Protein AF-H0AC55-F1 (afdb_monomer_lite)

Sequence (119 aa):
MALTTAEYLAFEKGMEVLVIMTDMTNYCNALREVSAAREEVPGRRGYPGYMYTDLAELYERAGIIEGKDGSVTQLPILTMVGDDMTHPIPDLTGYITEGQIVVDRDLDNQDIRPPRREL

Structure (mmCIF, N/CA/C/O backbone):
data_AF-H0AC55-F1
#
_entry.id   AF-H0AC55-F1
#
loop_
_atom_site.group_PDB
_atom_site.id
_atom_site.type_symbol
_atom_site.label_atom_id
_atom_site.label_alt_id
_atom_site.label_comp_id
_atom_site.label_asym_id
_atom_site.label_entity_id
_atom_site.label_seq_id
_atom_site.pdbx_PDB_ins_code
_atom_site.Cartn_x
_atom_site.Cartn_y
_atom_site.Cartn_z
_atom_site.occupancy
_atom_site.B_iso_or_equiv
_atom_site.auth_seq_id
_atom_site.auth_comp_id
_atom_site.auth_asym_id
_atom_site.auth_atom_id
_atom_site.pdbx_PDB_model_num
ATOM 1 N N . MET A 1 1 ? -6.534 10.731 -0.134 1.00 86.31 1 MET A N 1
ATOM 2 C CA . MET A 1 1 ? -8.001 10.885 0.032 1.00 86.31 1 MET A CA 1
ATOM 3 C C . MET A 1 1 ? -8.629 9.643 0.651 1.00 86.31 1 MET A C 1
ATOM 5 O O . MET A 1 1 ? -9.126 9.765 1.758 1.00 86.31 1 MET A O 1
ATOM 9 N N . ALA A 1 2 ? -8.559 8.466 0.010 1.00 93.56 2 ALA A N 1
ATOM 10 C CA . ALA A 1 2 ? -9.170 7.236 0.537 1.00 93.56 2 ALA A CA 1
ATOM 11 C C . ALA A 1 2 ? -8.736 6.901 1.977 1.00 93.56 2 ALA A C 1
ATOM 13 O O . ALA A 1 2 ? -9.586 6.711 2.841 1.00 93.56 2 ALA A O 1
ATOM 14 N N . LEU A 1 3 ? -7.429 6.929 2.259 1.00 95.25 3 LEU A N 1
ATOM 15 C CA . LEU A 1 3 ? -6.901 6.652 3.600 1.00 95.25 3 LEU A CA 1
ATOM 16 C C . LEU A 1 3 ? -7.353 7.669 4.652 1.00 95.25 3 LEU A C 1
ATOM 18 O O . LEU A 1 3 ? -7.621 7.299 5.784 1.00 95.25 3 LEU A O 1
ATOM 22 N N . THR A 1 4 ? -7.483 8.945 4.294 1.00 97.19 4 THR A N 1
ATOM 23 C CA . THR A 1 4 ? -7.972 9.981 5.219 1.00 97.19 4 THR A CA 1
ATOM 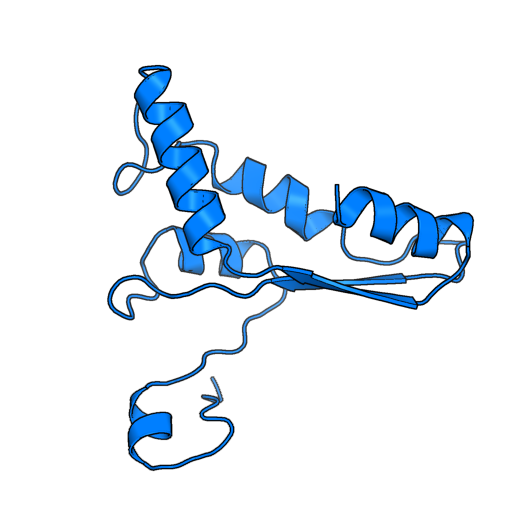24 C C . THR A 1 4 ? -9.434 9.733 5.587 1.00 97.19 4 THR A C 1
ATOM 26 O O . THR A 1 4 ? -9.826 9.869 6.741 1.00 97.19 4 THR A O 1
ATOM 29 N N . THR A 1 5 ? -10.249 9.318 4.615 1.00 97.44 5 THR A N 1
ATOM 30 C CA . THR A 1 5 ? -11.632 8.905 4.872 1.00 97.44 5 THR A CA 1
ATOM 31 C C . THR A 1 5 ? -11.690 7.635 5.721 1.00 97.44 5 THR A C 1
ATOM 33 O O . THR A 1 5 ? -12.522 7.552 6.621 1.00 97.44 5 THR A O 1
ATOM 36 N N . ALA A 1 6 ? -10.805 6.668 5.473 1.00 97.38 6 ALA A N 1
ATOM 37 C CA . ALA A 1 6 ? -10.746 5.432 6.246 1.00 97.38 6 ALA A CA 1
ATOM 38 C C . ALA A 1 6 ? -10.394 5.686 7.718 1.00 97.38 6 ALA A C 1
ATOM 40 O O . ALA A 1 6 ? -11.091 5.192 8.598 1.00 97.38 6 ALA A O 1
ATOM 41 N N . GLU A 1 7 ? -9.391 6.523 7.988 1.00 97.38 7 GLU A N 1
ATOM 42 C CA . GLU A 1 7 ? -9.018 6.933 9.348 1.00 97.38 7 GLU A CA 1
ATOM 43 C C . GLU A 1 7 ? -10.156 7.649 10.069 1.00 97.38 7 GLU A C 1
ATOM 45 O O . GLU A 1 7 ? -10.400 7.387 11.242 1.00 97.38 7 GLU A O 1
ATOM 50 N N . TYR A 1 8 ? -10.886 8.524 9.376 1.00 97.50 8 TYR A N 1
ATOM 51 C CA . TYR A 1 8 ? -12.053 9.186 9.953 1.00 97.50 8 TYR A CA 1
ATOM 52 C C . TYR A 1 8 ? -13.124 8.170 10.377 1.00 97.50 8 TYR A C 1
ATOM 54 O O . TYR A 1 8 ? -13.616 8.195 11.506 1.00 97.50 8 TYR A O 1
ATOM 62 N N . LEU A 1 9 ? -13.477 7.241 9.486 1.00 97.81 9 LEU A N 1
ATOM 63 C CA . LEU A 1 9 ? -14.470 6.207 9.781 1.00 97.81 9 LEU A CA 1
ATOM 64 C C . LEU A 1 9 ? -14.000 5.280 10.914 1.00 97.81 9 LEU A C 1
ATOM 66 O O . LEU A 1 9 ? -14.776 4.973 11.817 1.00 97.81 9 LEU A O 1
ATOM 70 N N . ALA A 1 10 ? -12.727 4.895 10.926 1.00 97.62 10 ALA A N 1
ATOM 71 C CA . ALA A 1 10 ? -12.191 4.024 11.960 1.00 97.62 10 ALA A CA 1
ATOM 72 C C . ALA A 1 10 ? -12.034 4.741 13.307 1.00 97.62 10 ALA A C 1
ATOM 74 O O . ALA A 1 10 ? -12.626 4.351 14.311 1.00 97.62 10 ALA A O 1
ATOM 75 N N . PHE A 1 11 ? -11.274 5.831 13.349 1.00 96.75 11 PHE A N 1
ATOM 76 C CA . PHE A 1 11 ? -10.813 6.434 14.599 1.00 96.75 11 PHE A CA 1
ATOM 77 C C . PHE A 1 11 ? -11.753 7.504 15.160 1.00 96.75 11 PHE A C 1
ATOM 79 O O . PHE A 1 11 ? -11.686 7.799 16.359 1.00 96.75 11 PHE A O 1
ATOM 86 N N . GLU A 1 12 ? -12.638 8.080 14.341 1.00 96.69 12 GLU A N 1
ATOM 87 C CA . GLU A 1 12 ? -13.675 9.004 14.822 1.00 96.69 12 GLU A CA 1
ATOM 88 C C . GLU A 1 12 ? -15.062 8.369 14.909 1.00 96.69 12 GLU A C 1
ATOM 90 O O . GLU A 1 12 ? -15.853 8.781 15.760 1.00 96.69 12 GLU A O 1
ATOM 95 N N . LYS A 1 13 ? -15.383 7.389 14.051 1.00 97.62 13 LYS A N 1
ATOM 96 C CA . LYS A 1 13 ? -16.690 6.702 14.068 1.00 97.62 13 LYS A CA 1
ATOM 97 C C . LYS A 1 13 ? -16.659 5.295 14.655 1.00 97.62 13 LYS A C 1
ATOM 99 O O . LYS A 1 13 ? -17.728 4.709 14.793 1.00 97.62 13 LYS A O 1
ATOM 104 N N . GLY A 1 14 ? -15.487 4.783 15.033 1.00 96.75 14 GLY A N 1
ATOM 105 C CA . GLY A 1 14 ? -15.349 3.472 15.671 1.00 96.75 14 GLY A CA 1
ATOM 106 C C . GLY A 1 14 ? -15.672 2.305 14.738 1.00 96.75 14 GLY A C 1
ATOM 107 O O . GLY A 1 14 ? -16.154 1.280 15.205 1.00 96.75 14 GLY A O 1
ATOM 108 N N . MET A 1 15 ? -15.492 2.470 13.424 1.00 97.94 15 MET A N 1
ATOM 109 C CA . MET A 1 15 ? -15.801 1.433 12.435 1.00 97.94 15 MET A CA 1
ATOM 110 C C . MET A 1 15 ? -14.589 0.546 12.133 1.00 97.94 15 MET A C 1
ATOM 112 O O . MET A 1 15 ? -13.443 0.985 12.197 1.00 97.94 15 MET A O 1
ATOM 116 N N . GLU A 1 16 ? -14.846 -0.689 11.720 1.00 98.00 16 GLU A N 1
ATOM 117 C CA . GLU A 1 16 ? -13.845 -1.539 11.073 1.00 98.00 16 GLU A CA 1
ATOM 118 C C . GLU A 1 16 ? -13.852 -1.240 9.571 1.00 98.00 16 GLU A C 1
ATOM 120 O O . GLU A 1 16 ? -14.881 -1.378 8.902 1.00 98.00 16 GLU A O 1
ATOM 125 N N . VAL A 1 17 ? -12.724 -0.776 9.034 1.00 98.31 17 VAL A N 1
ATOM 126 C CA . VAL A 1 17 ? -12.634 -0.285 7.655 1.00 98.31 17 VAL A CA 1
ATOM 127 C C . VAL A 1 17 ? -11.598 -1.084 6.877 1.00 98.31 17 VAL A C 1
ATOM 129 O O . VAL A 1 17 ? -10.418 -1.081 7.216 1.00 98.31 17 VAL A O 1
ATOM 132 N N . LEU A 1 18 ? -12.028 -1.709 5.779 1.00 98.19 18 LEU A N 1
ATOM 133 C CA . LEU A 1 18 ? -11.140 -2.328 4.797 1.00 98.19 18 LEU A CA 1
ATOM 134 C C . LEU A 1 18 ? -10.899 -1.369 3.626 1.00 98.19 18 LEU A C 1
ATOM 136 O O . LEU A 1 18 ? -11.830 -0.992 2.913 1.00 98.19 18 LEU A O 1
ATOM 140 N N . VAL A 1 19 ? -9.639 -1.012 3.397 1.00 98.06 19 VAL A N 1
ATOM 141 C CA . VAL A 1 19 ? -9.203 -0.183 2.273 1.00 98.06 19 VAL A CA 1
ATOM 142 C C . VAL A 1 19 ? -8.572 -1.070 1.211 1.00 98.06 19 VAL A C 1
ATOM 144 O O . VAL A 1 19 ? -7.510 -1.647 1.425 1.00 98.06 19 VAL A O 1
ATOM 147 N N . ILE A 1 20 ? -9.204 -1.142 0.042 1.00 97.56 20 ILE A N 1
ATOM 148 C CA . ILE A 1 20 ? -8.662 -1.838 -1.128 1.00 97.56 20 ILE A CA 1
ATOM 149 C C . ILE A 1 20 ? -8.084 -0.790 -2.077 1.00 97.56 20 ILE A C 1
ATOM 151 O O . ILE A 1 20 ? -8.804 0.106 -2.523 1.00 97.56 20 ILE A O 1
ATOM 155 N N . MET A 1 21 ? -6.792 -0.896 -2.383 1.00 96.31 21 MET A N 1
ATOM 156 C CA . MET A 1 21 ? -6.095 0.034 -3.277 1.00 96.31 21 MET A CA 1
ATOM 157 C C . MET A 1 21 ? -5.611 -0.716 -4.507 1.00 96.31 21 MET A C 1
ATOM 159 O O . MET A 1 21 ? -4.854 -1.670 -4.386 1.00 96.31 21 MET A O 1
ATOM 163 N N . THR A 1 22 ? -6.049 -0.298 -5.692 1.00 96.25 22 THR A N 1
ATOM 164 C CA . THR A 1 22 ? -5.643 -0.921 -6.956 1.00 96.25 22 THR A CA 1
ATOM 165 C C . THR A 1 22 ? -5.588 0.131 -8.067 1.00 96.25 22 THR A C 1
ATOM 167 O O . THR A 1 22 ? -6.481 0.970 -8.160 1.00 96.25 22 THR A O 1
ATOM 170 N N . ASP A 1 23 ? -4.583 0.162 -8.942 1.00 96.06 23 ASP A N 1
ATOM 171 C CA . ASP A 1 23 ? -3.353 -0.652 -8.981 1.00 96.06 23 ASP A CA 1
ATOM 172 C C . ASP A 1 23 ? -2.148 0.189 -8.512 1.00 96.06 23 ASP A C 1
ATOM 174 O O . ASP A 1 23 ? -1.899 1.270 -9.059 1.00 96.06 23 ASP A O 1
ATOM 178 N N . MET A 1 24 ? -1.383 -0.293 -7.527 1.00 96.31 24 MET A N 1
ATOM 179 C CA . MET A 1 24 ? -0.202 0.423 -7.016 1.00 96.31 24 MET A CA 1
ATOM 180 C C . MET A 1 24 ? 0.910 0.573 -8.062 1.00 96.31 24 MET A C 1
ATOM 182 O O . MET A 1 24 ? 1.689 1.522 -7.997 1.00 96.31 24 MET A O 1
ATOM 186 N N . THR A 1 25 ? 0.957 -0.278 -9.088 1.00 96.06 25 THR A N 1
ATOM 187 C CA . THR A 1 25 ? 1.886 -0.105 -10.211 1.00 96.06 25 THR A CA 1
ATOM 188 C C . THR A 1 25 ? 1.591 1.170 -10.995 1.00 96.06 25 THR A C 1
ATOM 190 O O . THR A 1 25 ? 2.518 1.883 -11.387 1.00 96.06 25 THR A O 1
ATOM 193 N N . ASN A 1 26 ? 0.313 1.525 -11.156 1.00 96.50 26 ASN A N 1
ATOM 194 C CA . ASN A 1 26 ? -0.068 2.792 -11.782 1.00 96.50 26 ASN A CA 1
ATOM 195 C C . ASN A 1 26 ? 0.328 3.985 -10.910 1.00 96.50 26 ASN A C 1
ATOM 197 O O . ASN A 1 26 ? 0.811 4.985 -11.438 1.00 96.50 26 ASN A O 1
ATOM 201 N N . TYR A 1 27 ? 0.190 3.862 -9.587 1.00 96.50 27 TYR A N 1
ATOM 202 C CA . TYR A 1 27 ? 0.653 4.882 -8.648 1.00 96.50 27 TYR A CA 1
ATOM 203 C C . TYR A 1 27 ? 2.168 5.119 -8.777 1.00 96.50 27 TYR A C 1
ATOM 205 O O . TYR A 1 27 ? 2.598 6.248 -9.012 1.00 96.50 27 TYR A O 1
ATOM 213 N N . CYS A 1 28 ? 2.980 4.057 -8.745 1.00 95.94 28 CYS A N 1
ATOM 214 C CA . CYS A 1 28 ? 4.433 4.166 -8.898 1.00 95.94 28 CYS A CA 1
ATOM 215 C C . CYS A 1 28 ? 4.849 4.719 -10.272 1.00 95.94 28 CYS A C 1
ATOM 217 O O . CYS A 1 28 ? 5.819 5.472 -10.369 1.00 95.94 28 CYS A O 1
ATOM 219 N N . ASN A 1 29 ? 4.133 4.369 -11.346 1.00 95.62 29 ASN A N 1
ATOM 220 C CA . ASN A 1 29 ? 4.403 4.904 -12.682 1.00 95.62 29 ASN A CA 1
ATOM 221 C C . ASN A 1 29 ? 4.087 6.400 -12.779 1.00 95.62 29 ASN A C 1
ATOM 223 O O . ASN A 1 29 ? 4.894 7.145 -13.330 1.00 95.62 29 ASN A O 1
ATOM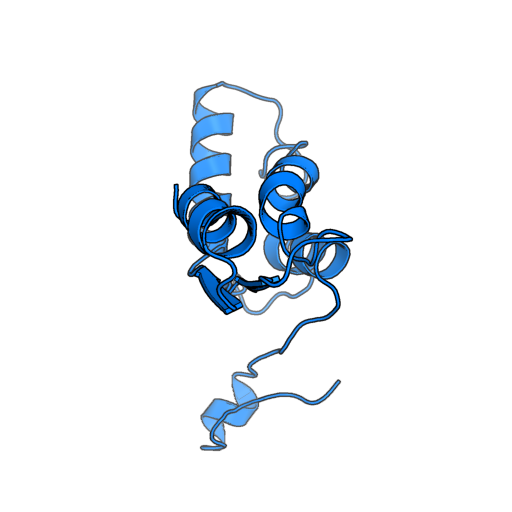 227 N N . ALA A 1 30 ? 2.977 6.849 -12.192 1.00 96.25 30 ALA A N 1
ATOM 228 C CA . ALA A 1 30 ? 2.657 8.270 -12.104 1.00 96.25 30 ALA A CA 1
ATOM 229 C C . ALA A 1 30 ? 3.710 9.028 -11.279 1.00 96.25 30 ALA A C 1
ATOM 231 O O . ALA A 1 30 ? 4.179 10.086 -11.695 1.00 96.25 30 ALA A O 1
ATOM 232 N N . LEU A 1 31 ? 4.154 8.457 -10.153 1.00 95.06 31 LEU A N 1
ATOM 233 C CA . LEU A 1 31 ? 5.217 9.037 -9.331 1.00 95.06 31 LEU A CA 1
ATOM 234 C C . LEU A 1 31 ? 6.527 9.189 -10.122 1.00 95.06 31 LEU A C 1
ATOM 236 O O . LEU A 1 31 ? 7.183 10.230 -10.069 1.00 95.06 31 LEU A O 1
ATOM 240 N N . ARG A 1 32 ? 6.880 8.171 -10.914 1.00 95.00 32 ARG A N 1
ATOM 241 C CA . ARG A 1 32 ? 8.034 8.200 -11.820 1.00 95.00 32 ARG A CA 1
ATOM 242 C C . ARG A 1 32 ? 7.927 9.320 -12.854 1.00 95.00 32 ARG A C 1
ATOM 244 O O . ARG A 1 32 ? 8.913 10.007 -13.101 1.00 95.00 32 ARG A O 1
ATOM 251 N N . GLU A 1 33 ? 6.757 9.509 -13.458 1.00 95.94 33 GLU A N 1
ATOM 252 C CA . GLU A 1 33 ? 6.525 10.581 -14.433 1.00 95.94 33 GLU A CA 1
ATOM 253 C C . GLU A 1 33 ? 6.640 11.969 -13.800 1.00 95.94 33 GLU A C 1
ATOM 255 O O . GLU A 1 33 ? 7.283 12.848 -14.372 1.00 95.94 33 GLU A O 1
ATOM 260 N N . VAL A 1 34 ? 6.091 12.154 -12.596 1.00 95.94 34 VAL A N 1
ATOM 261 C CA . VAL A 1 34 ? 6.212 13.410 -11.841 1.00 95.94 34 VAL A CA 1
ATOM 262 C C . VAL A 1 34 ? 7.674 13.718 -11.517 1.00 95.94 34 VAL A C 1
ATOM 264 O O . VAL A 1 34 ? 8.120 14.846 -11.715 1.00 95.94 34 VAL A O 1
ATOM 267 N N . SER A 1 35 ? 8.430 12.722 -11.060 1.00 95.00 35 SER A N 1
ATOM 268 C CA . SER A 1 35 ? 9.856 12.862 -10.753 1.00 95.00 35 SER A CA 1
ATOM 269 C C . SER A 1 35 ? 10.685 13.199 -11.997 1.00 95.00 35 SER A C 1
ATOM 271 O O . SER A 1 35 ? 11.500 14.121 -11.972 1.00 95.00 35 SER A O 1
ATOM 273 N N . ALA A 1 36 ? 10.406 12.535 -13.125 1.00 93.81 36 ALA A N 1
ATOM 274 C CA . ALA A 1 36 ? 11.051 12.828 -14.403 1.00 93.81 36 ALA A CA 1
ATOM 275 C C . ALA A 1 36 ? 10.732 14.247 -14.905 1.00 93.81 36 ALA A C 1
ATOM 277 O O . ALA A 1 36 ? 11.628 14.946 -15.369 1.00 93.81 36 ALA A O 1
ATOM 278 N N . ALA A 1 37 ? 9.480 14.699 -14.772 1.00 95.62 37 ALA A N 1
ATOM 279 C CA . ALA A 1 37 ? 9.072 16.057 -15.136 1.00 95.62 37 ALA A CA 1
ATOM 280 C C . ALA A 1 37 ? 9.729 17.138 -14.260 1.00 95.62 37 ALA A C 1
ATOM 282 O O . ALA A 1 37 ? 9.868 18.280 -14.692 1.00 95.62 37 ALA A O 1
ATOM 283 N N . ARG A 1 38 ? 10.132 16.781 -13.035 1.00 94.19 38 ARG A N 1
ATOM 284 C CA . ARG A 1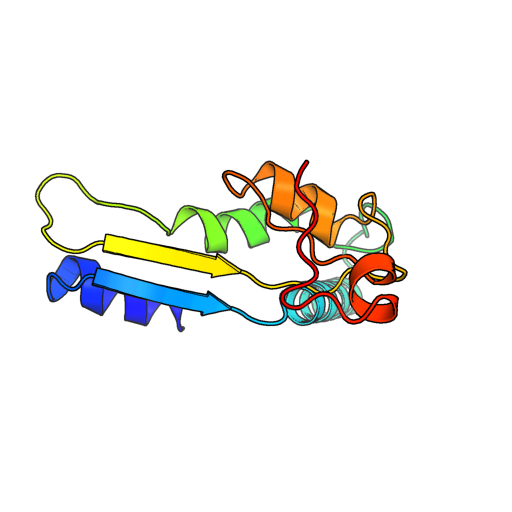 38 ? 10.896 17.637 -12.116 1.00 94.19 38 ARG A CA 1
ATOM 285 C 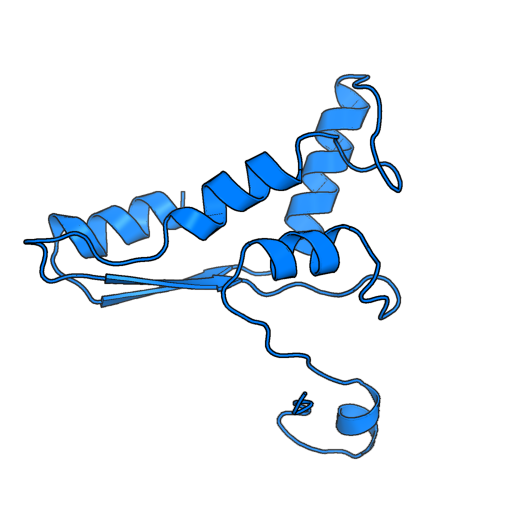C . ARG A 1 38 ? 12.410 17.556 -12.315 1.00 94.19 38 ARG A C 1
ATOM 287 O O . ARG A 1 38 ? 13.134 18.213 -11.574 1.00 94.19 38 ARG A O 1
ATOM 294 N N . GLU A 1 39 ? 12.876 16.764 -13.282 1.00 93.38 39 GLU A N 1
ATOM 295 C CA . GLU A 1 39 ? 14.300 16.518 -13.542 1.00 93.38 39 GLU A CA 1
ATOM 296 C C . GLU A 1 39 ? 15.060 16.005 -12.303 1.00 93.38 39 GLU A C 1
ATOM 298 O O . GLU A 1 39 ? 16.246 16.273 -12.108 1.00 93.38 39 GLU A O 1
ATOM 303 N N . GLU A 1 40 ? 14.376 15.248 -11.442 1.00 93.38 40 GLU A N 1
ATOM 304 C CA . GLU A 1 40 ? 14.994 14.620 -10.278 1.00 93.38 40 GLU A CA 1
ATOM 305 C C . GLU A 1 40 ? 15.929 13.480 -10.711 1.00 93.38 40 GLU A C 1
ATOM 307 O O . GLU A 1 40 ? 15.704 12.794 -11.712 1.00 93.38 40 GLU A O 1
ATOM 312 N N . VAL A 1 41 ? 16.994 13.246 -9.938 1.00 92.19 41 VAL A N 1
ATOM 313 C CA . VAL A 1 41 ? 17.936 12.156 -10.225 1.00 92.19 41 VAL A CA 1
ATOM 314 C C . VAL A 1 41 ? 17.224 10.810 -10.030 1.00 92.19 41 VAL A C 1
ATOM 316 O O . VAL A 1 41 ? 16.763 10.527 -8.919 1.00 92.19 41 VAL A O 1
ATOM 319 N N . PRO A 1 42 ? 17.146 9.953 -11.066 1.00 90.12 42 PRO A N 1
ATOM 320 C CA . PRO A 1 42 ? 16.454 8.680 -10.954 1.00 90.12 42 PRO A CA 1
ATOM 321 C C . PRO A 1 42 ? 17.233 7.707 -10.067 1.00 90.12 42 PRO A C 1
ATOM 323 O O . PRO A 1 42 ? 18.461 7.623 -10.115 1.00 90.12 42 PRO A O 1
ATOM 326 N N . GLY A 1 43 ? 16.494 6.927 -9.286 1.00 89.25 43 GLY A N 1
ATOM 327 C CA . GLY A 1 43 ? 17.003 5.793 -8.530 1.00 89.25 43 GLY A CA 1
ATOM 328 C C . GLY A 1 43 ? 16.993 4.494 -9.343 1.00 89.25 43 GLY A C 1
ATOM 329 O O . GLY A 1 43 ? 17.206 4.460 -10.560 1.00 89.25 43 GLY A O 1
ATOM 330 N N . ARG A 1 44 ? 16.744 3.374 -8.656 1.00 87.94 44 ARG A N 1
ATOM 331 C CA . ARG A 1 44 ? 16.777 2.027 -9.248 1.00 87.94 44 ARG A CA 1
ATOM 332 C C . ARG A 1 44 ? 15.690 1.861 -10.319 1.00 87.94 44 ARG A C 1
ATOM 334 O O . ARG A 1 44 ? 14.525 2.175 -10.093 1.00 87.94 44 ARG A O 1
ATOM 341 N N . ARG A 1 45 ? 16.080 1.330 -11.487 1.00 85.69 45 ARG A N 1
ATOM 342 C CA . ARG A 1 45 ? 15.215 1.116 -12.672 1.00 85.69 45 ARG A CA 1
ATOM 343 C C . ARG A 1 45 ? 14.397 2.356 -13.090 1.00 85.69 45 ARG A C 1
ATOM 345 O O . ARG A 1 45 ? 13.317 2.216 -13.651 1.00 85.69 45 ARG A O 1
ATOM 352 N N . GLY A 1 46 ? 14.909 3.563 -12.837 1.00 89.88 46 GLY A N 1
ATOM 353 C CA . GLY A 1 46 ? 14.270 4.808 -13.267 1.00 89.88 46 GLY A CA 1
ATOM 354 C C . GLY A 1 46 ? 13.162 5.328 -12.349 1.00 89.88 46 GLY A C 1
ATOM 355 O O . GLY A 1 46 ? 12.565 6.339 -12.697 1.00 89.88 46 GLY A O 1
ATOM 356 N N . TYR A 1 47 ? 12.889 4.677 -11.212 1.00 93.88 47 TYR A N 1
ATOM 357 C CA . TYR A 1 47 ? 11.947 5.169 -10.197 1.00 93.88 47 TYR A CA 1
ATOM 358 C C . TYR A 1 47 ? 12.608 6.187 -9.255 1.00 93.88 47 TYR A C 1
ATOM 360 O O . TYR A 1 47 ? 13.833 6.174 -9.115 1.00 93.88 47 TYR A O 1
ATOM 368 N N . PRO A 1 48 ? 11.831 7.051 -8.580 1.00 94.50 48 PRO A N 1
ATOM 369 C CA . PRO A 1 48 ? 12.378 8.043 -7.657 1.00 94.50 48 PRO A CA 1
ATOM 370 C C . PRO A 1 48 ? 13.074 7.385 -6.459 1.00 94.50 48 PRO A C 1
ATOM 372 O O . PRO A 1 48 ? 12.626 6.353 -5.957 1.00 94.50 48 PRO A O 1
ATOM 375 N N . GLY A 1 49 ? 14.148 8.002 -5.955 1.00 92.75 49 GLY A N 1
ATOM 376 C CA . GLY A 1 49 ? 14.896 7.479 -4.801 1.00 92.75 49 GLY A CA 1
ATOM 377 C C . GLY A 1 49 ? 14.091 7.425 -3.493 1.00 92.75 49 GLY A C 1
ATOM 378 O O . GLY A 1 49 ? 14.409 6.632 -2.614 1.00 92.75 49 GLY A O 1
ATOM 379 N N . TYR A 1 50 ? 13.029 8.226 -3.385 1.00 94.00 50 TYR A N 1
ATOM 380 C CA . TYR A 1 50 ? 12.134 8.297 -2.225 1.00 94.00 50 TYR A CA 1
ATOM 381 C C . TYR A 1 50 ? 10.896 7.396 -2.342 1.00 94.00 50 TYR A C 1
ATOM 383 O O . TYR A 1 50 ? 10.017 7.468 -1.489 1.00 94.00 50 TYR A O 1
ATOM 391 N N . MET A 1 51 ? 10.804 6.536 -3.365 1.00 95.44 51 MET A N 1
ATOM 392 C CA . MET A 1 51 ? 9.621 5.690 -3.578 1.00 95.44 51 MET A CA 1
ATOM 393 C C . MET A 1 51 ? 9.302 4.789 -2.376 1.00 95.44 51 MET A C 1
ATOM 395 O O . MET A 1 51 ? 8.134 4.571 -2.082 1.00 95.44 51 MET A O 1
ATOM 399 N N . TYR A 1 52 ? 10.319 4.295 -1.660 1.00 95.06 52 TYR A N 1
ATOM 400 C CA . TYR A 1 52 ? 10.110 3.535 -0.423 1.00 95.06 52 TYR A CA 1
ATOM 401 C C . TYR A 1 52 ? 9.367 4.367 0.627 1.00 95.06 52 TYR A C 1
ATOM 403 O O . TYR A 1 52 ? 8.371 3.919 1.180 1.00 95.06 52 TYR A O 1
ATOM 411 N N . THR A 1 53 ? 9.839 5.589 0.877 1.00 95.56 53 THR A N 1
ATOM 412 C CA . THR A 1 53 ? 9.243 6.491 1.866 1.00 95.56 53 THR A CA 1
ATOM 413 C C . THR A 1 53 ? 7.822 6.880 1.473 1.00 95.56 53 THR A C 1
ATOM 415 O O . THR A 1 53 ? 6.940 6.844 2.318 1.00 95.56 53 THR A O 1
ATOM 418 N N . ASP A 1 54 ? 7.583 7.163 0.191 1.00 95.69 54 ASP A N 1
ATOM 419 C CA . ASP A 1 54 ? 6.248 7.508 -0.310 1.00 95.69 54 ASP A CA 1
ATOM 420 C C . ASP A 1 54 ? 5.244 6.349 -0.156 1.00 95.69 54 ASP A C 1
ATOM 422 O O . ASP A 1 54 ? 4.115 6.544 0.285 1.00 95.69 54 ASP A O 1
ATOM 426 N N . LEU A 1 55 ? 5.661 5.111 -0.447 1.00 96.62 55 LEU A N 1
ATOM 427 C CA . LEU A 1 55 ? 4.828 3.928 -0.205 1.00 96.62 55 LEU A CA 1
ATOM 428 C C . LEU A 1 55 ? 4.615 3.665 1.292 1.00 96.62 55 LEU A C 1
ATOM 430 O O . LEU A 1 55 ? 3.511 3.296 1.692 1.00 96.62 55 LEU A O 1
ATOM 434 N N . ALA A 1 56 ? 5.636 3.884 2.125 1.00 96.62 56 ALA A N 1
ATOM 435 C CA . ALA A 1 56 ? 5.529 3.722 3.572 1.00 96.62 56 ALA A CA 1
ATOM 436 C C . ALA A 1 56 ? 4.506 4.699 4.171 1.00 96.62 56 ALA A C 1
ATOM 438 O O . ALA A 1 56 ? 3.672 4.289 4.972 1.00 96.62 56 ALA A O 1
ATOM 439 N N . GLU A 1 57 ? 4.479 5.956 3.713 1.00 96.19 57 GLU A N 1
ATOM 440 C CA . GLU A 1 57 ? 3.469 6.942 4.126 1.00 96.19 57 GLU A CA 1
ATOM 441 C C . GLU A 1 57 ? 2.025 6.512 3.808 1.00 96.19 57 GLU A C 1
ATOM 443 O O . GLU A 1 57 ? 1.082 6.986 4.448 1.00 96.19 57 GLU A O 1
ATOM 448 N N . LEU A 1 58 ? 1.823 5.612 2.841 1.00 96.06 58 LEU A N 1
ATOM 449 C CA . LEU A 1 58 ? 0.516 5.029 2.543 1.00 96.06 58 LEU A CA 1
ATOM 450 C C . LEU A 1 58 ? 0.223 3.806 3.420 1.00 96.06 58 LEU A C 1
ATOM 452 O O . LEU A 1 58 ? -0.819 3.760 4.080 1.00 96.06 58 LEU A O 1
ATOM 456 N N . TYR A 1 59 ? 1.118 2.819 3.418 1.00 96.81 59 TYR A N 1
ATOM 457 C CA . TYR A 1 59 ? 0.856 1.504 4.010 1.00 96.81 59 TYR A CA 1
ATOM 458 C C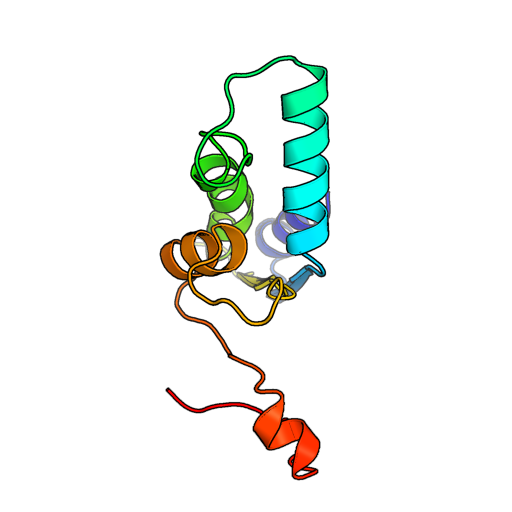 . TYR A 1 59 ? 0.875 1.516 5.544 1.00 96.81 59 TYR A C 1
ATOM 460 O O . TYR A 1 59 ? 0.003 0.905 6.158 1.00 96.81 59 TYR A O 1
ATOM 468 N N . GLU A 1 60 ? 1.752 2.308 6.165 1.00 96.75 60 GLU A N 1
ATOM 469 C CA . GLU A 1 60 ? 1.892 2.414 7.634 1.00 96.75 60 GLU A CA 1
ATOM 470 C C . GLU A 1 60 ? 0.692 3.090 8.320 1.00 96.75 60 GLU A C 1
ATOM 472 O O . GLU A 1 60 ? 0.621 3.205 9.541 1.00 96.75 60 GLU A O 1
ATOM 477 N N . ARG A 1 61 ? -0.287 3.563 7.542 1.00 96.25 61 ARG A N 1
ATOM 478 C CA . ARG A 1 61 ? -1.543 4.123 8.064 1.00 96.25 61 ARG A CA 1
ATOM 479 C C . ARG A 1 61 ? -2.569 3.045 8.420 1.00 96.25 61 ARG A C 1
ATOM 481 O O . ARG A 1 61 ? -3.642 3.364 8.930 1.00 96.25 61 ARG A O 1
ATOM 488 N N . ALA A 1 62 ? -2.291 1.784 8.090 1.00 96.50 62 ALA A N 1
ATOM 489 C CA . ALA A 1 62 ? -3.074 0.648 8.556 1.00 96.50 62 ALA A CA 1
ATOM 490 C C . ALA A 1 62 ? -2.805 0.403 10.046 1.00 96.50 62 ALA A C 1
ATOM 492 O O . ALA A 1 62 ? -1.687 0.584 10.515 1.00 96.50 62 ALA A O 1
ATOM 493 N N . GLY A 1 63 ? -3.814 -0.041 10.791 1.00 95.81 63 GLY A N 1
ATOM 494 C CA . GLY A 1 63 ? -3.628 -0.461 12.174 1.00 95.81 63 GLY A CA 1
ATOM 495 C C . GLY A 1 63 ? -4.761 -0.080 13.115 1.00 95.81 63 GLY A C 1
ATOM 496 O O . GLY A 1 63 ? -5.882 0.252 12.712 1.00 95.81 63 GLY A O 1
ATOM 497 N N . ILE A 1 64 ? -4.436 -0.174 14.401 1.00 96.31 64 ILE A N 1
ATOM 498 C CA . ILE A 1 64 ? -5.326 0.066 15.536 1.00 96.31 64 ILE A CA 1
ATOM 499 C C . ILE A 1 64 ? -4.635 1.069 16.460 1.00 96.31 64 ILE A C 1
ATOM 501 O O . ILE A 1 64 ? -3.425 0.999 16.668 1.00 96.31 64 ILE A O 1
ATOM 505 N N . ILE A 1 65 ? -5.410 1.990 17.029 1.00 95.69 65 ILE A N 1
ATOM 506 C CA . ILE A 1 65 ? -4.924 2.962 18.011 1.00 95.69 65 ILE A CA 1
ATOM 507 C C . ILE A 1 65 ? -5.421 2.544 19.393 1.00 95.69 65 ILE A C 1
ATOM 509 O O . ILE A 1 65 ? -6.606 2.266 19.574 1.00 95.69 65 ILE A O 1
ATOM 513 N N . GLU A 1 66 ? -4.528 2.527 20.381 1.00 95.31 66 GLU A N 1
ATOM 514 C CA . GLU A 1 66 ? -4.896 2.219 21.762 1.00 95.31 66 GLU A CA 1
ATOM 515 C C . GLU A 1 66 ? -5.987 3.182 22.267 1.00 95.31 66 GLU A C 1
ATOM 517 O O . GLU A 1 66 ? -5.881 4.403 22.142 1.00 95.31 66 GLU A O 1
ATOM 522 N N . GLY A 1 67 ? -7.069 2.623 22.815 1.00 94.00 67 GLY A N 1
ATOM 523 C CA . GLY A 1 67 ? -8.225 3.396 23.279 1.00 94.00 67 GLY A CA 1
ATOM 524 C C . GLY A 1 67 ? -9.212 3.820 22.183 1.00 94.00 67 GLY A C 1
ATOM 525 O O . GLY A 1 67 ? -10.104 4.624 22.460 1.00 94.00 67 GLY A O 1
ATOM 526 N N . LYS A 1 68 ? -9.081 3.306 20.953 1.00 94.75 68 LYS A N 1
ATOM 527 C CA . LYS A 1 68 ? -10.068 3.452 19.871 1.00 94.75 68 LYS A CA 1
ATOM 528 C C . LYS A 1 68 ? -10.675 2.093 19.516 1.00 94.75 68 LYS A C 1
ATOM 530 O O . LYS A 1 68 ? -9.953 1.109 19.427 1.00 94.75 68 LYS A O 1
ATOM 535 N N . ASP A 1 69 ? -11.985 2.069 19.266 1.00 94.94 69 ASP A N 1
ATOM 536 C CA . ASP A 1 69 ? -12.715 0.831 18.943 1.00 94.94 69 ASP A CA 1
ATOM 537 C C . ASP A 1 69 ? -12.592 0.413 17.466 1.00 94.94 69 ASP A C 1
ATOM 539 O O . ASP A 1 69 ? -12.775 -0.755 17.136 1.00 94.94 69 ASP A O 1
ATOM 543 N N . GLY A 1 70 ? -12.303 1.358 16.565 1.00 96.75 70 GLY A N 1
ATOM 544 C CA . GLY A 1 70 ? -12.204 1.092 15.129 1.00 96.75 70 GLY A CA 1
ATOM 545 C C . GLY A 1 70 ? -10.806 0.688 14.665 1.00 96.75 70 GLY A C 1
ATOM 546 O O . GLY A 1 70 ? -9.804 0.911 15.348 1.00 96.75 70 GLY A O 1
ATOM 547 N N . SER A 1 71 ? -10.742 0.139 13.455 1.00 97.94 71 SER A N 1
ATOM 548 C CA . SER A 1 71 ? -9.511 -0.357 12.835 1.00 97.94 71 SER A CA 1
ATOM 549 C C . SER A 1 71 ? -9.460 -0.023 11.345 1.00 97.94 71 SER A C 1
ATOM 551 O O . SER A 1 71 ? -10.490 0.059 10.671 1.00 97.94 71 SER A O 1
ATOM 553 N N . VAL A 1 72 ? -8.247 0.173 10.827 1.00 98.38 72 VAL A N 1
ATOM 554 C CA . VAL A 1 72 ? -7.998 0.324 9.389 1.00 98.38 72 VAL A CA 1
ATOM 555 C C . VAL A 1 72 ? -7.184 -0.871 8.912 1.00 98.38 72 VAL A C 1
ATOM 557 O O . VAL A 1 72 ? -6.027 -1.032 9.291 1.00 98.38 72 VAL A O 1
ATOM 560 N N . THR A 1 73 ? -7.764 -1.694 8.047 1.00 98.00 73 THR A N 1
ATOM 561 C CA . THR A 1 73 ? -7.062 -2.772 7.342 1.00 98.00 73 THR A CA 1
ATOM 562 C C . THR A 1 73 ? -6.807 -2.346 5.905 1.00 98.00 73 THR A C 1
ATOM 564 O O . THR A 1 73 ? -7.716 -1.855 5.236 1.00 98.00 73 THR A O 1
ATOM 567 N N . GLN A 1 74 ? -5.589 -2.545 5.406 1.00 97.81 74 GLN A N 1
ATOM 568 C CA . GLN A 1 74 ? -5.241 -2.239 4.020 1.00 97.81 74 GLN A CA 1
ATOM 569 C C . GLN A 1 74 ? -4.997 -3.516 3.214 1.00 97.81 74 GLN A C 1
ATOM 571 O O . GLN A 1 74 ? -4.349 -4.447 3.680 1.00 97.81 74 GLN A O 1
ATOM 576 N N . LEU A 1 75 ? -5.506 -3.532 1.983 1.00 97.19 75 LEU A N 1
ATOM 577 C CA . LEU A 1 75 ? -5.246 -4.550 0.971 1.00 97.19 75 LEU A CA 1
ATOM 578 C C . LEU A 1 75 ? -4.777 -3.858 -0.322 1.00 97.19 75 LEU A C 1
ATOM 580 O O . LEU A 1 75 ? -5.591 -3.597 -1.218 1.00 97.19 75 LEU A O 1
ATOM 584 N N . PRO A 1 76 ? -3.487 -3.489 -0.410 1.00 96.88 76 PRO A N 1
ATOM 585 C CA . PRO A 1 76 ? -2.907 -2.986 -1.644 1.00 96.88 76 PRO A CA 1
ATOM 586 C C . PRO A 1 76 ? -2.770 -4.112 -2.672 1.00 96.88 76 PRO A C 1
ATOM 588 O O . PRO A 1 76 ? -2.320 -5.215 -2.366 1.00 96.88 76 PRO A O 1
ATOM 591 N N . ILE A 1 77 ? -3.156 -3.819 -3.908 1.00 97.00 77 ILE A N 1
ATOM 592 C CA . ILE A 1 77 ? -3.078 -4.722 -5.053 1.00 97.00 77 ILE A CA 1
ATOM 593 C C . ILE A 1 77 ? -2.186 -4.064 -6.098 1.00 97.00 77 ILE A C 1
ATOM 595 O O . ILE A 1 77 ? -2.357 -2.887 -6.435 1.00 97.00 77 ILE A O 1
ATOM 599 N N . LEU A 1 78 ? -1.230 -4.838 -6.608 1.00 96.25 78 LEU A N 1
ATOM 600 C CA . LEU A 1 78 ? -0.286 -4.389 -7.620 1.00 96.25 78 LEU A CA 1
ATOM 601 C C . LEU A 1 78 ? -0.099 -5.426 -8.720 1.00 96.25 78 LEU A C 1
ATOM 603 O O . LEU A 1 78 ? -0.132 -6.629 -8.456 1.00 96.25 78 LEU A O 1
ATOM 607 N N . THR A 1 79 ? 0.156 -4.956 -9.938 1.00 94.69 79 THR A N 1
ATOM 608 C CA . THR A 1 79 ? 0.534 -5.825 -11.060 1.00 94.69 79 THR A CA 1
ATOM 609 C C . THR A 1 79 ? 2.049 -5.846 -11.243 1.00 94.69 79 THR A C 1
ATOM 611 O O . THR A 1 79 ? 2.677 -4.802 -11.429 1.00 94.69 79 THR A O 1
ATOM 614 N N . MET A 1 80 ? 2.654 -7.035 -11.248 1.00 91.94 80 MET A N 1
ATOM 615 C CA . MET A 1 80 ? 4.087 -7.185 -11.511 1.00 91.94 80 MET A CA 1
ATOM 616 C C . MET A 1 80 ? 4.415 -6.935 -12.984 1.00 91.94 80 MET A C 1
ATOM 618 O O . MET A 1 80 ? 3.830 -7.535 -13.887 1.00 91.94 80 MET A O 1
ATOM 622 N N . VAL A 1 81 ? 5.402 -6.076 -13.238 1.00 88.06 81 VAL A N 1
ATOM 623 C CA . VAL A 1 81 ? 5.885 -5.811 -14.596 1.00 88.06 81 VAL A CA 1
ATOM 624 C C . VAL A 1 81 ? 6.704 -7.010 -15.069 1.00 88.06 81 VAL A C 1
ATOM 626 O O . VAL A 1 81 ? 7.781 -7.273 -14.539 1.00 88.06 81 VAL A O 1
ATOM 629 N N . GLY A 1 82 ? 6.188 -7.736 -16.062 1.00 87.81 82 GLY A N 1
ATOM 630 C CA . GLY A 1 82 ? 6.856 -8.919 -16.615 1.00 87.81 82 GLY A CA 1
ATOM 631 C C . GLY A 1 82 ? 6.996 -10.077 -15.623 1.00 87.81 82 GLY A C 1
ATOM 632 O O . GLY A 1 82 ? 7.934 -10.854 -15.755 1.00 87.81 82 GLY A O 1
ATOM 633 N N . ASP A 1 83 ? 6.106 -10.158 -14.626 1.00 87.81 83 ASP A N 1
ATOM 634 C CA . ASP A 1 83 ? 6.104 -11.187 -13.572 1.00 87.81 83 ASP A CA 1
ATOM 635 C C . ASP A 1 83 ? 7.410 -11.245 -12.744 1.00 87.81 83 ASP A C 1
ATOM 637 O O . ASP A 1 83 ? 7.748 -12.261 -12.139 1.00 87.81 83 ASP A O 1
ATOM 641 N N . ASP A 1 84 ? 8.154 -10.132 -12.698 1.00 89.31 84 ASP A N 1
ATOM 642 C CA . ASP A 1 84 ? 9.433 -10.014 -11.995 1.00 89.31 84 ASP A CA 1
ATOM 643 C C . ASP A 1 84 ? 9.249 -9.515 -10.549 1.00 89.31 84 ASP A C 1
ATOM 645 O O . ASP A 1 84 ? 9.081 -8.318 -10.303 1.00 89.31 84 ASP A O 1
ATOM 649 N N . MET A 1 85 ? 9.366 -10.424 -9.575 1.00 87.94 85 MET A N 1
ATOM 650 C CA . MET A 1 85 ? 9.352 -10.105 -8.135 1.00 87.94 85 MET A CA 1
ATOM 651 C C . MET A 1 85 ? 10.520 -9.207 -7.694 1.00 87.94 85 MET A C 1
ATOM 653 O O . MET A 1 85 ? 10.431 -8.557 -6.658 1.00 87.94 85 MET A O 1
ATOM 657 N N . THR A 1 86 ? 11.613 -9.143 -8.463 1.00 90.19 86 THR A N 1
ATOM 658 C CA . THR A 1 86 ? 12.770 -8.278 -8.161 1.00 90.19 86 THR A CA 1
ATOM 659 C C . THR A 1 86 ? 12.591 -6.849 -8.676 1.00 90.19 86 THR A C 1
ATOM 661 O O . THR A 1 86 ? 13.477 -5.997 -8.509 1.00 90.19 86 THR A O 1
ATOM 664 N N . HIS A 1 87 ? 11.464 -6.575 -9.341 1.00 93.50 87 HIS A N 1
ATOM 665 C CA . HIS A 1 87 ? 11.098 -5.234 -9.758 1.00 93.50 87 HIS A CA 1
ATOM 666 C C . HIS A 1 87 ? 10.907 -4.339 -8.516 1.00 93.50 87 HIS A C 1
ATOM 668 O O . HIS A 1 87 ? 10.320 -4.788 -7.535 1.00 93.50 87 HIS A O 1
ATOM 674 N N . PRO A 1 88 ? 11.341 -3.062 -8.531 1.00 93.56 88 PRO A N 1
ATOM 675 C CA . PRO A 1 88 ? 11.258 -2.190 -7.355 1.00 93.56 88 PRO A CA 1
ATOM 676 C C . PRO A 1 88 ? 9.865 -2.070 -6.719 1.00 93.56 88 PRO A C 1
ATOM 678 O O . PRO A 1 88 ? 9.764 -1.872 -5.520 1.00 93.56 88 PRO A O 1
ATOM 681 N N . ILE A 1 89 ? 8.793 -2.183 -7.506 1.00 94.94 89 ILE A N 1
ATOM 682 C CA . ILE A 1 89 ? 7.409 -2.069 -7.011 1.00 94.94 89 ILE A CA 1
ATOM 683 C C . ILE A 1 89 ? 7.041 -3.225 -6.052 1.00 94.94 89 ILE A C 1
ATOM 685 O O . ILE A 1 89 ? 6.743 -2.934 -4.891 1.00 94.94 89 ILE A O 1
ATOM 689 N N . PRO A 1 90 ? 7.062 -4.510 -6.476 1.00 95.19 90 PRO A N 1
ATOM 690 C CA . PRO A 1 90 ? 6.816 -5.630 -5.567 1.00 95.19 90 PRO A CA 1
ATOM 691 C C . PRO A 1 90 ? 7.887 -5.752 -4.478 1.00 95.19 90 PRO A C 1
ATOM 693 O O . PRO A 1 90 ? 7.531 -6.026 -3.338 1.00 95.19 90 PRO A O 1
ATOM 696 N N . ASP A 1 91 ? 9.161 -5.492 -4.801 1.00 94.00 91 ASP A N 1
ATOM 697 C CA . ASP A 1 91 ? 10.285 -5.545 -3.852 1.00 94.00 91 ASP A CA 1
ATOM 698 C C . ASP A 1 91 ? 10.038 -4.598 -2.667 1.00 94.00 91 ASP A C 1
ATOM 700 O O . ASP A 1 91 ? 9.931 -5.041 -1.528 1.00 94.00 91 ASP A O 1
ATOM 704 N N . LEU A 1 92 ? 9.841 -3.299 -2.926 1.00 95.06 92 LEU A N 1
ATOM 705 C CA . LEU A 1 92 ? 9.612 -2.318 -1.859 1.00 95.06 92 LEU A CA 1
ATOM 706 C C . LEU A 1 92 ? 8.269 -2.512 -1.154 1.00 95.06 92 LEU A C 1
ATOM 708 O O . LEU A 1 92 ? 8.200 -2.297 0.050 1.00 95.06 92 LEU A O 1
ATOM 712 N N . THR A 1 93 ? 7.220 -2.930 -1.870 1.00 95.62 93 THR A N 1
ATOM 713 C CA . THR A 1 93 ? 5.932 -3.223 -1.225 1.00 95.62 93 THR A CA 1
ATOM 714 C C . THR A 1 93 ? 6.091 -4.357 -0.218 1.00 95.62 93 THR A C 1
ATOM 716 O O . THR A 1 93 ? 5.712 -4.179 0.932 1.00 95.62 93 THR A O 1
ATOM 719 N N . GLY A 1 94 ? 6.731 -5.464 -0.607 1.00 94.06 94 GLY A N 1
ATOM 720 C CA . GLY A 1 94 ? 6.964 -6.607 0.279 1.00 94.06 94 GLY A CA 1
ATOM 721 C C . GLY A 1 94 ? 7.903 -6.315 1.454 1.00 94.06 94 GLY A C 1
ATOM 722 O O . GLY A 1 94 ? 7.831 -7.004 2.467 1.00 94.06 94 GLY A O 1
ATOM 723 N N . TYR A 1 95 ? 8.759 -5.291 1.356 1.00 94.38 95 TYR A N 1
ATOM 724 C CA . TYR A 1 95 ? 9.555 -4.815 2.495 1.00 94.38 95 TYR A CA 1
ATOM 725 C C . TYR A 1 95 ? 8.742 -4.033 3.533 1.00 94.38 95 TYR A C 1
ATOM 727 O O . TYR A 1 95 ? 9.184 -3.946 4.676 1.00 94.38 95 TYR A O 1
ATOM 735 N N . ILE A 1 96 ? 7.612 -3.439 3.140 1.00 96.44 96 ILE A N 1
ATOM 736 C CA . ILE A 1 96 ? 6.789 -2.590 4.012 1.00 96.44 96 ILE A CA 1
ATOM 737 C C . ILE A 1 96 ? 5.592 -3.376 4.551 1.00 96.44 96 ILE A C 1
ATOM 739 O O . ILE A 1 96 ? 5.330 -3.361 5.746 1.00 96.44 96 ILE A O 1
ATOM 743 N N . THR A 1 97 ? 4.855 -4.069 3.682 1.00 95.75 97 THR A N 1
ATOM 744 C CA . THR A 1 97 ? 3.651 -4.814 4.070 1.00 95.75 97 THR A CA 1
ATOM 745 C C . THR A 1 97 ? 4.000 -6.075 4.856 1.00 95.75 97 THR A C 1
ATOM 747 O O . THR A 1 97 ? 4.966 -6.761 4.520 1.00 95.75 97 THR A O 1
ATOM 750 N N . GLU A 1 98 ? 3.170 -6.468 5.825 1.00 95.56 98 GLU A N 1
ATOM 751 C CA . GLU A 1 98 ? 3.362 -7.691 6.617 1.00 95.56 98 GLU A CA 1
ATOM 752 C C . GLU A 1 98 ? 2.943 -8.971 5.869 1.00 95.56 98 GLU A C 1
ATOM 754 O O . GLU A 1 98 ? 2.095 -9.752 6.308 1.00 95.56 98 GLU A O 1
ATOM 759 N N . GLY A 1 99 ? 3.574 -9.204 4.722 1.00 92.12 99 GLY A N 1
ATOM 760 C CA . GLY A 1 99 ? 3.330 -10.336 3.840 1.00 92.12 99 GLY A CA 1
ATOM 761 C C . GLY A 1 99 ? 2.609 -9.947 2.555 1.00 92.12 99 GLY A C 1
ATOM 762 O O . GLY A 1 99 ? 2.071 -8.855 2.397 1.00 92.12 99 GLY A O 1
ATOM 763 N N . GLN A 1 100 ? 2.595 -10.883 1.612 1.00 92.88 100 GLN A N 1
ATOM 764 C CA . GLN A 1 100 ? 1.947 -10.702 0.319 1.00 92.88 100 GLN A CA 1
ATOM 765 C C . GLN A 1 100 ? 1.271 -11.991 -0.135 1.00 92.88 100 GLN A C 1
ATOM 767 O O . GLN A 1 100 ? 1.713 -13.098 0.179 1.00 92.88 100 GLN A O 1
ATOM 772 N N . ILE A 1 101 ? 0.208 -11.841 -0.921 1.00 92.88 101 ILE A N 1
ATOM 773 C CA . ILE A 1 101 ? -0.456 -12.948 -1.605 1.00 92.88 101 ILE A CA 1
ATOM 774 C C . ILE A 1 101 ? -0.061 -12.876 -3.077 1.00 92.88 101 ILE A C 1
ATOM 776 O O . ILE A 1 101 ? -0.421 -11.929 -3.772 1.00 92.88 101 ILE A O 1
ATOM 780 N N . VAL A 1 102 ? 0.673 -13.883 -3.552 1.00 92.06 102 VAL A N 1
ATOM 781 C CA . VAL A 1 102 ? 1.091 -13.963 -4.956 1.00 92.06 102 VAL A CA 1
ATOM 782 C C . VAL A 1 102 ? 0.041 -14.723 -5.760 1.00 92.06 102 VAL A C 1
ATOM 784 O O . VAL A 1 102 ? -0.344 -15.844 -5.414 1.00 92.06 102 VAL A O 1
ATOM 787 N N . VAL A 1 103 ? -0.405 -14.096 -6.846 1.00 91.56 103 VAL A N 1
ATOM 788 C CA . VAL A 1 103 ? -1.292 -14.696 -7.844 1.00 91.56 103 VAL A CA 1
ATOM 789 C C . VAL A 1 103 ? -0.429 -15.177 -9.009 1.00 91.56 103 VAL A C 1
ATOM 791 O O . VAL A 1 103 ? 0.267 -14.375 -9.629 1.00 91.56 103 VAL A O 1
ATOM 794 N N . ASP A 1 104 ? -0.432 -16.484 -9.267 1.00 88.56 104 ASP A N 1
ATOM 795 C CA . ASP A 1 104 ? 0.486 -17.136 -10.206 1.00 88.56 104 ASP A CA 1
ATOM 796 C C . ASP A 1 104 ? -0.209 -17.433 -11.544 1.00 88.56 104 ASP A C 1
ATOM 798 O O . ASP A 1 104 ? -1.274 -18.055 -11.592 1.00 88.56 104 ASP A O 1
ATOM 802 N N . ARG A 1 105 ? 0.401 -16.990 -12.649 1.00 88.38 105 ARG A N 1
ATOM 803 C CA . ARG A 1 105 ? -0.154 -17.166 -13.997 1.00 88.38 105 ARG A CA 1
ATOM 804 C C . ARG A 1 105 ? -0.161 -18.633 -14.433 1.00 88.38 105 ARG A C 1
ATOM 806 O O . ARG A 1 105 ? -1.048 -19.025 -15.186 1.00 88.38 105 ARG A O 1
ATOM 813 N N . ASP A 1 106 ? 0.762 -19.461 -13.949 1.00 89.19 106 ASP A N 1
ATOM 814 C CA . ASP A 1 106 ? 0.792 -20.886 -14.292 1.00 89.19 106 ASP A CA 1
ATOM 815 C C . ASP A 1 106 ? -0.364 -21.648 -13.639 1.00 89.19 106 ASP A C 1
ATOM 817 O O . ASP A 1 106 ? -0.909 -22.572 -14.245 1.00 89.19 106 ASP A O 1
ATOM 821 N N . LEU A 1 107 ? -0.769 -21.253 -12.427 1.00 89.12 107 LEU A N 1
ATOM 822 C CA . LEU A 1 107 ? -1.958 -21.797 -11.762 1.00 89.12 107 LEU A CA 1
ATOM 823 C C . LEU A 1 107 ? -3.241 -21.320 -12.455 1.00 89.12 107 LEU A C 1
ATOM 825 O O . LEU A 1 107 ? -4.179 -22.099 -12.617 1.00 89.12 107 LEU A O 1
ATOM 829 N N . ASP A 1 108 ? -3.262 -20.068 -12.917 1.00 90.69 108 ASP A N 1
ATOM 830 C CA . ASP A 1 108 ? -4.376 -19.518 -13.697 1.00 90.69 108 ASP A CA 1
ATOM 831 C C . ASP A 1 108 ? -4.567 -20.272 -15.024 1.00 90.69 108 ASP A C 1
ATOM 833 O O . ASP A 1 108 ? -5.682 -20.664 -15.368 1.00 90.69 108 ASP A O 1
ATOM 837 N N . ASN A 1 109 ? -3.465 -20.574 -15.720 1.00 91.19 109 ASN A N 1
ATOM 838 C CA . ASN A 1 109 ? -3.455 -21.382 -16.944 1.00 91.19 109 ASN A CA 1
ATOM 839 C C . ASN A 1 109 ? -3.907 -22.837 -16.715 1.00 91.19 109 ASN A C 1
ATOM 841 O O . ASN A 1 109 ? -4.336 -23.502 -17.657 1.00 91.19 109 ASN A O 1
ATOM 845 N N . GLN A 1 110 ? -3.813 -23.336 -15.479 1.00 93.25 110 GLN A N 1
ATOM 846 C CA . GLN A 1 110 ? -4.318 -24.648 -15.056 1.00 93.25 110 GLN A CA 1
ATOM 847 C C . GLN A 1 110 ? -5.787 -24.608 -14.599 1.00 93.25 110 GLN A C 1
ATOM 849 O O . GLN A 1 110 ? -6.294 -25.607 -14.093 1.00 93.25 110 GLN A O 1
ATOM 854 N N . ASP A 1 111 ? -6.468 -23.472 -14.778 1.00 91.38 111 ASP A N 1
ATOM 855 C CA . ASP A 1 111 ? -7.856 -23.229 -14.371 1.00 91.38 111 ASP A CA 1
ATOM 856 C C . ASP A 1 111 ? -8.093 -23.359 -12.850 1.00 91.38 111 ASP A C 1
ATOM 858 O O . ASP A 1 111 ? -9.196 -23.645 -12.378 1.00 91.38 111 ASP A O 1
ATOM 862 N N . ILE A 1 112 ? -7.048 -23.117 -12.048 1.00 88.56 112 ILE A N 1
ATOM 863 C CA . ILE A 1 112 ? -7.133 -23.086 -10.583 1.00 88.56 112 ILE A CA 1
ATOM 864 C C . ILE A 1 112 ? -7.677 -21.720 -10.142 1.00 88.56 112 ILE A C 1
ATOM 866 O O . ILE A 1 112 ? 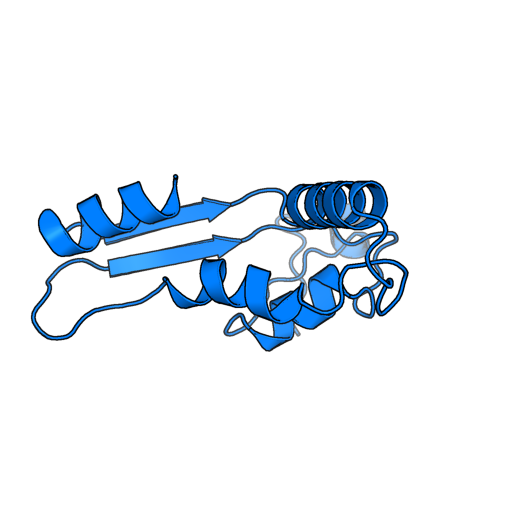-7.142 -20.669 -10.497 1.00 88.56 112 ILE A O 1
ATOM 870 N N . ARG A 1 113 ? -8.748 -21.715 -9.333 1.00 89.00 113 ARG A N 1
ATOM 871 C CA . ARG A 1 113 ? -9.446 -20.498 -8.877 1.00 89.00 113 ARG A CA 1
ATOM 872 C C . ARG A 1 113 ? -9.648 -20.496 -7.347 1.00 89.00 113 ARG A C 1
ATOM 874 O O . ARG A 1 113 ? -10.366 -21.364 -6.855 1.00 89.00 113 ARG A O 1
ATOM 881 N N . PRO A 1 114 ? -9.110 -19.513 -6.592 1.00 82.81 114 PRO A N 1
ATOM 882 C CA . PRO A 1 114 ? -8.170 -18.479 -7.031 1.00 82.81 114 PRO A CA 1
ATOM 883 C C . PRO A 1 114 ? -6.764 -19.064 -7.294 1.00 82.81 114 PRO A C 1
ATOM 885 O O . PRO A 1 114 ? -6.345 -19.954 -6.552 1.00 82.81 114 PRO A O 1
ATOM 888 N N . PRO A 1 115 ? -6.007 -18.553 -8.287 1.00 89.81 115 PRO A N 1
ATOM 889 C CA . PRO A 1 115 ? -4.667 -19.045 -8.616 1.00 89.81 115 PRO A CA 1
ATOM 890 C C . PRO A 1 115 ? -3.611 -18.507 -7.635 1.00 89.81 115 PRO A C 1
ATOM 892 O O . PRO A 1 115 ? -2.691 -17.776 -7.996 1.00 89.81 115 PRO A O 1
ATOM 895 N N . ARG A 1 116 ? -3.781 -18.825 -6.348 1.00 84.88 116 ARG A N 1
ATOM 896 C CA . ARG A 1 116 ? -2.896 -18.403 -5.261 1.00 84.88 116 ARG A CA 1
ATOM 897 C C . ARG A 1 116 ? -1.741 -19.383 -5.119 1.00 84.88 116 ARG A C 1
ATOM 899 O O . ARG A 1 116 ? -1.961 -20.580 -4.954 1.00 84.88 116 ARG A O 1
ATOM 906 N N . ARG A 1 117 ? -0.522 -18.855 -5.072 1.00 77.69 117 ARG A N 1
ATOM 907 C CA . ARG A 1 117 ? 0.659 -19.622 -4.682 1.00 77.69 117 ARG A CA 1
ATOM 908 C C . ARG A 1 117 ? 0.851 -19.546 -3.169 1.00 77.69 117 ARG A C 1
ATOM 910 O O . ARG A 1 117 ? 0.933 -18.453 -2.611 1.00 77.69 117 ARG A O 1
ATOM 917 N N . GLU A 1 118 ? 0.897 -20.699 -2.508 1.00 68.50 118 GLU A N 1
ATOM 918 C CA . GLU A 1 118 ? 1.409 -20.791 -1.138 1.00 68.50 118 GLU A CA 1
ATOM 919 C C . GLU A 1 118 ? 2.943 -20.749 -1.211 1.00 68.50 118 GLU A C 1
ATOM 921 O O . GLU A 1 118 ? 3.543 -21.472 -2.011 1.00 68.50 118 GLU A O 1
ATOM 926 N N . LEU A 1 119 ? 3.551 -19.817 -0.472 1.00 57.00 119 LEU A N 1
ATOM 927 C CA . LEU A 1 119 ? 5.004 -19.685 -0.335 1.00 57.00 119 LEU A CA 1
ATOM 928 C C . LEU A 1 119 ? 5.510 -20.577 0.798 1.00 57.00 119 LEU A C 1
ATOM 930 O O . LEU A 1 119 ? 4.822 -20.621 1.844 1.00 57.00 119 LEU A O 1
#

Foldseek 3Di:
DQLVVLCCCFFVVLAADEAEAPAVQVVQVVQLVVCVVVVHDADPPSTRPCVLVVVLVVQVSFADDPPGNGGYHYDHHHDDDVPDCPPCRNVSVCVRDPDDWDQDVVQVVVVNVRNTDDD

Radius of gyration: 16.55 Å; chains: 1; bounding box: 35×42×40 Å

Secondary structure (DSSP, 8-state):
-HHHHHHIIIIIT--EEEEEEE-HHHHHHHHHHHHHHTTPPB-GGG-BTTHHHHHHHHHTT-EE-TT-S-EEEEEEE---GGG-TTSHHHHHHHHHSS---EEPHHHHHTT-SS-EEP-

pLDDT: mean 93.5, std 5.48, range [57.0, 98.38]